Protein AF-A0A953SUS0-F1 (afdb_monomer)

Nearest PDB structures (folds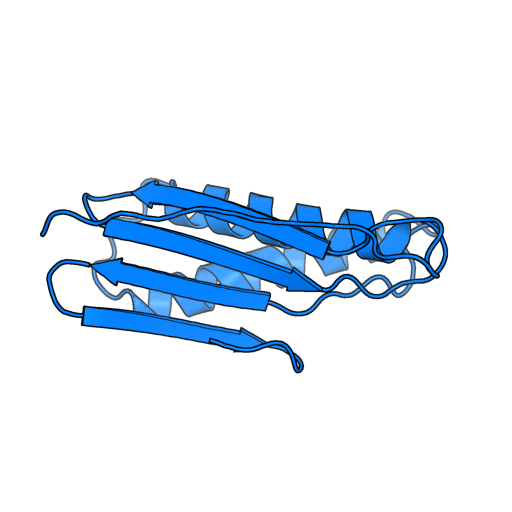eek):
  6ihv-assembly1_A  TM=8.960E-01  e=2.012E-06  Staphylococcus aureus
  3zt9-assembly1_A  TM=7.635E-01  e=3.050E-02  Neomoorella thermoacetica
  3nmn-assembly1_B  TM=6.255E-01  e=3.658E-02  Arabidopsis thaliana
  3ke6-assembly3_B-2  TM=6.394E-01  e=2.121E-02  Mycobacterium tuberculosis
  3ke6-assembly3_A  TM=5.913E-01  e=1.024E-01  Mycobacterium tuberculosis

Mean predicted aligned error: 3.46 Å

Foldseek 3Di:
DDDDDDDDADQDDPDPDQLKDKDWDQAPNKIKIKIKRKDDPDCLSNVLNVLLRVQLVVLRNDPPPDPPVQVSNVVSNVRSVVSLVVVLVVDVNNPPIDMWMWIWIGDDPDIDIDTGDDDDD

Solvent-accessible surface area (backbone atoms only — not comparable to full-atom values): 6928 Å² total; per-residue (Å²): 124,89,84,86,85,86,88,86,87,78,57,72,93,84,52,95,66,59,25,65,30,71,44,77,49,80,51,94,92,18,42,40,39,35,42,17,52,28,38,30,79,90,67,16,4,34,52,27,9,42,46,36,45,51,38,31,52,52,53,68,70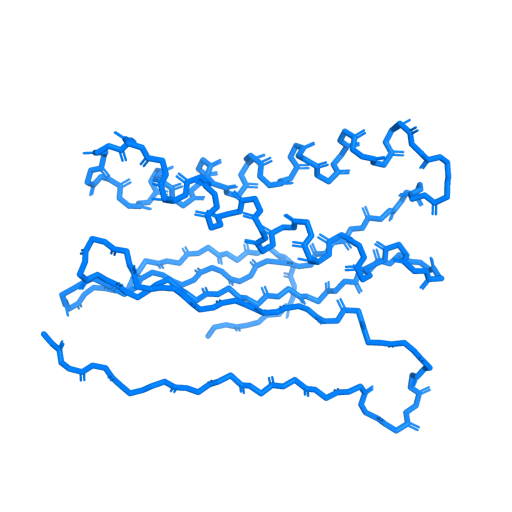,41,92,73,81,67,85,52,57,68,61,49,50,55,49,20,54,52,51,13,53,49,53,44,51,55,50,26,72,76,31,79,84,28,56,77,40,35,51,29,41,36,39,39,37,40,44,84,92,46,80,48,74,51,79,44,81,80,77,85,134

Structure (mmCIF, N/CA/C/O backbone):
data_AF-A0A953SUS0-F1
#
_entry.id   AF-A0A953SUS0-F1
#
loop_
_atom_site.group_PDB
_atom_site.id
_atom_site.type_symbol
_atom_site.label_atom_id
_atom_site.label_alt_id
_atom_site.label_comp_id
_atom_site.label_asym_id
_atom_site.label_entity_id
_atom_site.label_seq_id
_atom_site.pdbx_PDB_ins_code
_atom_site.Cartn_x
_atom_site.Cartn_y
_atom_site.Cartn_z
_atom_site.occupancy
_atom_site.B_iso_or_equiv
_atom_site.auth_seq_id
_atom_site.auth_comp_id
_atom_site.auth_asym_id
_atom_site.auth_atom_id
_atom_site.pdbx_PDB_model_num
ATOM 1 N N . MET A 1 1 ? -18.663 -2.635 14.806 1.00 73.38 1 MET A N 1
ATOM 2 C CA . MET A 1 1 ? -19.201 -2.750 13.431 1.00 73.38 1 MET A CA 1
ATOM 3 C C . MET A 1 1 ? -18.804 -4.110 12.863 1.00 73.38 1 MET A C 1
ATOM 5 O O . MET A 1 1 ? -17.691 -4.535 13.138 1.00 73.38 1 MET A O 1
ATOM 9 N N . LYS A 1 2 ? -19.679 -4.813 12.128 1.00 83.88 2 LYS A N 1
ATOM 10 C CA . LYS A 1 2 ? -19.308 -6.052 11.416 1.00 83.88 2 LYS A CA 1
ATOM 11 C C . LYS A 1 2 ? -19.146 -5.725 9.934 1.00 83.88 2 LYS A C 1
ATOM 13 O O . LYS A 1 2 ? -20.136 -5.408 9.283 1.00 83.88 2 LYS A O 1
ATOM 18 N N . LEU A 1 3 ? -17.918 -5.776 9.428 1.00 89.44 3 LEU A N 1
ATOM 19 C CA . LEU A 1 3 ? -17.624 -5.557 8.013 1.00 89.44 3 LEU A CA 1
ATOM 20 C C . LEU A 1 3 ? -17.657 -6.885 7.252 1.00 89.44 3 LEU A C 1
ATOM 22 O O . LEU A 1 3 ? -17.371 -7.946 7.800 1.00 89.44 3 LEU A O 1
ATOM 26 N N . THR A 1 4 ? -18.041 -6.827 5.980 1.00 93.69 4 THR A N 1
ATOM 27 C CA . THR A 1 4 ? -17.858 -7.920 5.020 1.00 93.69 4 THR A CA 1
ATOM 28 C C . THR A 1 4 ? -17.135 -7.334 3.825 1.00 93.69 4 THR A C 1
ATOM 30 O O . THR A 1 4 ? -17.611 -6.368 3.238 1.00 93.69 4 THR A O 1
ATOM 33 N N . TYR A 1 5 ? -15.986 -7.901 3.484 1.00 94.12 5 TYR A N 1
ATOM 34 C CA . TYR A 1 5 ? -15.118 -7.411 2.422 1.00 94.12 5 TYR A CA 1
ATOM 35 C C . TYR A 1 5 ? -14.638 -8.575 1.560 1.00 94.12 5 TYR A C 1
ATOM 37 O O . TYR A 1 5 ? -14.652 -9.735 1.979 1.00 94.12 5 TYR A O 1
ATOM 45 N N . ARG A 1 6 ? -14.255 -8.263 0.324 1.00 95.19 6 ARG A N 1
ATOM 46 C CA . ARG A 1 6 ? -13.651 -9.199 -0.625 1.00 95.19 6 ARG A CA 1
ATOM 47 C C . ARG A 1 6 ? -12.620 -8.452 -1.453 1.00 95.19 6 ARG A C 1
ATOM 49 O O . ARG A 1 6 ? -12.835 -7.295 -1.794 1.00 95.19 6 ARG A O 1
ATOM 56 N N . GLN A 1 7 ? -11.549 -9.147 -1.801 1.00 94.88 7 GLN A N 1
ATOM 57 C CA . GLN A 1 7 ? -10.518 -8.661 -2.705 1.00 94.88 7 GLN A CA 1
ATOM 58 C C . GLN A 1 7 ? -10.622 -9.430 -4.022 1.00 94.88 7 GLN A C 1
ATOM 60 O O . GLN A 1 7 ? -10.747 -10.655 -4.021 1.00 94.88 7 GLN A O 1
ATOM 65 N N . PHE A 1 8 ? -10.561 -8.709 -5.137 1.00 96.19 8 PHE A N 1
ATOM 66 C CA . PHE A 1 8 ? -10.510 -9.276 -6.480 1.00 96.19 8 PHE A CA 1
ATOM 67 C C . PHE A 1 8 ? -9.362 -8.616 -7.234 1.00 96.19 8 PHE A C 1
ATOM 69 O O . PHE A 1 8 ? -9.179 -7.408 -7.133 1.00 96.19 8 PHE A O 1
ATOM 76 N N . ASN A 1 9 ? -8.594 -9.407 -7.976 1.00 94.56 9 ASN A N 1
ATOM 77 C CA . ASN A 1 9 ? -7.524 -8.918 -8.835 1.00 94.56 9 ASN A CA 1
ATOM 78 C C . ASN A 1 9 ? -7.447 -9.830 -10.072 1.00 94.56 9 ASN A C 1
ATOM 80 O O . ASN A 1 9 ? -7.577 -11.051 -9.946 1.00 94.56 9 ASN A O 1
ATOM 84 N N . HIS A 1 10 ? -7.306 -9.252 -11.263 1.00 96.00 10 HIS A N 1
ATOM 85 C CA . HIS A 1 10 ? -7.272 -9.984 -12.523 1.00 96.00 10 HIS A CA 1
ATOM 86 C C . HIS A 1 10 ? -6.400 -9.257 -13.554 1.00 96.00 10 HIS A C 1
ATOM 88 O O . HIS A 1 10 ? -6.640 -8.096 -13.855 1.00 96.00 10 HIS A O 1
ATOM 94 N N . ILE A 1 11 ? -5.473 -9.982 -14.186 1.00 95.56 11 ILE A N 1
ATOM 95 C CA . ILE A 1 11 ? -4.512 -9.458 -15.182 1.00 95.56 11 ILE A CA 1
ATOM 96 C C . ILE A 1 11 ? -5.155 -8.842 -16.443 1.00 95.56 11 ILE A C 1
ATOM 98 O O . ILE A 1 11 ? -4.545 -8.074 -17.187 1.00 95.56 11 ILE A O 1
ATOM 102 N N . GLY A 1 12 ? -6.403 -9.206 -16.722 1.00 95.75 12 GLY A N 1
ATOM 103 C CA . GLY A 1 12 ? -7.108 -8.827 -17.944 1.00 95.75 12 GLY A CA 1
ATOM 104 C C . GLY A 1 12 ? -6.715 -9.703 -19.136 1.00 95.75 12 GLY A C 1
ATOM 105 O O . GLY A 1 12 ? -6.172 -10.789 -18.979 1.00 95.75 12 GLY A O 1
ATOM 106 N N . LEU A 1 13 ? -7.046 -9.255 -20.350 1.00 95.25 13 LEU A N 1
ATOM 107 C CA . LEU A 1 13 ? -6.844 -10.039 -21.583 1.00 95.25 13 LEU A CA 1
ATOM 108 C C . LEU A 1 13 ? -5.701 -9.521 -22.470 1.00 95.25 13 LEU A C 1
ATOM 110 O O . LEU A 1 13 ? -5.421 -10.109 -23.510 1.00 95.25 13 LEU A O 1
ATOM 114 N N . ARG A 1 14 ? -5.094 -8.380 -22.119 1.00 92.25 14 ARG A N 1
ATOM 115 C CA . ARG A 1 14 ? -4.122 -7.674 -22.979 1.00 92.25 14 ARG A CA 1
ATOM 116 C C . ARG A 1 14 ? -2.719 -7.577 -22.395 1.00 92.25 14 ARG A C 1
ATOM 118 O O . ARG A 1 14 ? -1.775 -7.368 -23.152 1.00 92.25 14 ARG A O 1
ATOM 125 N N . ARG A 1 15 ? -2.582 -7.660 -21.073 1.00 89.38 15 ARG A N 1
ATOM 126 C CA . ARG A 1 15 ? -1.295 -7.554 -20.384 1.00 89.38 15 ARG A CA 1
ATOM 127 C C . ARG A 1 15 ? -0.730 -8.952 -20.143 1.00 89.38 15 ARG A C 1
ATOM 129 O O . ARG A 1 15 ? -1.483 -9.896 -19.934 1.00 89.38 15 ARG A O 1
ATOM 136 N N . LEU A 1 16 ? 0.596 -9.066 -20.205 1.00 89.69 16 LEU A N 1
ATOM 137 C CA . LEU A 1 16 ? 1.325 -10.308 -19.912 1.00 89.69 16 LEU A CA 1
ATOM 138 C C . LEU A 1 16 ? 1.746 -10.408 -18.446 1.00 89.69 16 LEU A C 1
ATOM 140 O O . LEU A 1 16 ? 2.020 -11.506 -17.974 1.00 89.69 16 LEU A O 1
ATOM 144 N N . ASN A 1 17 ? 1.782 -9.273 -17.746 1.00 91.38 17 ASN A N 1
ATOM 145 C CA . ASN A 1 17 ? 2.024 -9.207 -16.317 1.00 91.38 17 ASN A CA 1
ATOM 146 C C . ASN A 1 17 ? 0.927 -8.396 -15.631 1.00 91.38 17 ASN A C 1
ATOM 148 O O . ASN A 1 17 ? 0.365 -7.483 -16.240 1.00 91.38 17 ASN A O 1
ATOM 152 N N . ASN A 1 18 ? 0.638 -8.750 -14.383 1.00 94.62 18 ASN A N 1
ATOM 153 C CA . ASN A 1 18 ? -0.269 -7.997 -13.540 1.00 94.62 18 ASN A CA 1
ATOM 154 C C . ASN A 1 18 ? 0.544 -7.149 -12.566 1.00 94.62 18 ASN A C 1
ATOM 156 O O . ASN A 1 18 ? 1.200 -7.692 -11.679 1.00 94.62 18 ASN A O 1
ATOM 160 N N . GLU A 1 19 ? 0.509 -5.836 -12.757 1.00 96.56 19 GLU A N 1
ATOM 161 C CA . GLU A 1 19 ? 1.235 -4.883 -11.917 1.00 96.56 19 GLU A CA 1
ATOM 162 C C . GLU A 1 19 ? 0.352 -4.337 -10.782 1.00 96.56 19 GLU A C 1
ATOM 164 O O . GLU A 1 19 ? 0.854 -3.613 -9.925 1.00 96.56 19 GLU A O 1
ATOM 169 N N . ASP A 1 20 ? -0.917 -4.753 -10.702 1.00 97.56 20 ASP A N 1
ATOM 170 C CA . ASP A 1 20 ? -1.826 -4.385 -9.618 1.00 97.56 20 ASP A CA 1
ATOM 171 C C . ASP A 1 20 ? -1.529 -5.198 -8.352 1.00 97.56 20 ASP A C 1
ATOM 173 O O . ASP A 1 20 ? -1.447 -6.434 -8.377 1.00 97.56 20 ASP A O 1
ATOM 177 N N . ALA A 1 21 ? -1.486 -4.520 -7.209 1.00 98.12 21 ALA A N 1
ATOM 178 C CA . ALA A 1 21 ? -1.421 -5.138 -5.893 1.00 98.12 21 ALA A CA 1
ATOM 179 C C . ALA A 1 21 ? -2.538 -4.610 -4.992 1.00 98.12 21 ALA A C 1
ATOM 181 O O . ALA A 1 21 ? -2.954 -3.457 -5.072 1.00 98.12 21 ALA A O 1
ATOM 182 N N . ALA A 1 22 ? -3.025 -5.472 -4.104 1.00 98.25 22 ALA A N 1
ATOM 183 C CA . ALA A 1 22 ? -3.992 -5.090 -3.090 1.00 98.25 22 ALA A CA 1
ATOM 184 C C . ALA A 1 22 ? -3.750 -5.882 -1.807 1.00 98.25 22 ALA A C 1
ATOM 186 O O . ALA A 1 22 ? -3.296 -7.031 -1.854 1.00 98.25 22 ALA A O 1
ATOM 187 N N . GLY A 1 23 ? -4.077 -5.274 -0.672 1.00 97.69 23 GLY A N 1
ATOM 188 C CA . GLY A 1 23 ? -3.962 -5.897 0.641 1.00 97.69 23 GLY A CA 1
ATOM 189 C C . GLY A 1 23 ? -5.090 -5.462 1.561 1.00 97.69 23 GLY A C 1
ATOM 190 O O . GLY A 1 23 ? -5.498 -4.302 1.541 1.00 97.69 23 GLY A O 1
ATOM 191 N N . ILE A 1 24 ? -5.588 -6.396 2.370 1.00 97.25 24 ILE A N 1
ATOM 192 C CA . ILE A 1 24 ? -6.607 -6.131 3.385 1.00 97.25 24 ILE A CA 1
ATOM 193 C C . ILE A 1 24 ? -6.174 -6.780 4.697 1.00 97.25 24 ILE A C 1
ATOM 195 O O . ILE A 1 24 ? -5.896 -7.979 4.728 1.00 97.25 24 ILE A O 1
ATOM 199 N N . VAL A 1 25 ? -6.129 -5.998 5.776 1.00 95.81 25 VAL A N 1
ATOM 200 C CA . VAL A 1 25 ? -5.755 -6.469 7.116 1.00 95.81 25 VAL A CA 1
ATOM 201 C C . VAL A 1 25 ? -6.625 -5.821 8.190 1.00 95.81 25 VAL A C 1
ATOM 203 O O . VAL A 1 25 ? -6.986 -4.647 8.105 1.00 95.81 25 VAL A O 1
ATOM 206 N N . GLU A 1 26 ? -6.961 -6.590 9.223 1.00 94.12 26 GLU A N 1
ATOM 207 C CA . GLU A 1 26 ? -7.638 -6.072 10.413 1.00 94.12 26 GLU A CA 1
ATOM 208 C C . GLU A 1 26 ? -6.594 -5.634 11.445 1.00 94.12 26 GLU A C 1
ATOM 210 O O . GLU A 1 26 ? -5.777 -6.439 11.889 1.00 94.12 26 GLU A O 1
ATOM 215 N N . ILE A 1 27 ? -6.609 -4.353 11.821 1.00 90.00 27 ILE A N 1
ATOM 216 C CA . ILE A 1 27 ? -5.651 -3.743 12.755 1.00 90.00 27 ILE A CA 1
ATOM 217 C C . ILE A 1 27 ? -6.425 -2.851 13.715 1.00 90.00 27 ILE A C 1
ATOM 219 O O . ILE A 1 27 ? -7.263 -2.062 13.285 1.00 90.00 27 ILE A O 1
ATOM 223 N N . ASP A 1 28 ? -6.155 -2.979 15.019 1.00 85.19 28 ASP A N 1
ATOM 224 C CA . ASP A 1 28 ? -6.810 -2.177 16.061 1.00 85.19 28 ASP A CA 1
ATOM 225 C C . ASP A 1 28 ? -8.352 -2.199 15.926 1.00 85.19 28 ASP A C 1
ATOM 227 O O . ASP A 1 28 ? -9.032 -1.181 15.967 1.00 85.19 28 ASP A O 1
ATOM 231 N N . ARG A 1 29 ? -8.951 -3.374 15.680 1.00 88.94 29 ARG A N 1
ATOM 232 C CA . ARG A 1 29 ? -10.409 -3.523 15.438 1.00 88.94 29 ARG A CA 1
ATOM 233 C C . ARG A 1 29 ? -10.961 -2.669 14.276 1.00 88.94 29 ARG A C 1
ATOM 235 O O . ARG A 1 29 ? -12.176 -2.508 14.167 1.00 88.94 29 ARG A O 1
ATOM 242 N N . GLY A 1 30 ? -10.091 -2.113 13.440 1.00 92.69 30 GLY A N 1
ATOM 243 C CA . GLY A 1 30 ? -10.403 -1.463 12.176 1.00 92.69 30 GLY A CA 1
ATOM 244 C C . GLY A 1 30 ? -9.988 -2.333 10.992 1.00 92.69 30 GLY A C 1
ATOM 245 O O . GLY A 1 30 ? -9.318 -3.352 11.157 1.00 92.69 30 GLY A O 1
ATOM 246 N N . LEU A 1 31 ? -10.394 -1.927 9.793 1.00 96.25 31 LEU A N 1
ATOM 247 C CA . LEU A 1 31 ? -10.052 -2.591 8.539 1.00 96.25 31 LEU A CA 1
ATOM 248 C C . LEU A 1 31 ? -9.200 -1.654 7.690 1.00 96.25 31 LEU A C 1
ATOM 250 O O . LEU A 1 31 ? -9.680 -0.602 7.271 1.00 96.25 31 LEU A O 1
ATOM 254 N N . LEU A 1 32 ? -7.960 -2.047 7.423 1.00 97.25 32 LEU A N 1
ATOM 255 C CA . LEU A 1 32 ? -7.088 -1.400 6.454 1.00 97.25 32 LEU A CA 1
ATOM 256 C C . LEU A 1 32 ? -7.225 -2.123 5.113 1.00 97.25 32 LEU A C 1
ATOM 258 O O . LEU A 1 32 ? -7.064 -3.339 5.049 1.00 97.25 32 LEU A O 1
ATOM 262 N N . SER A 1 33 ? -7.508 -1.377 4.053 1.00 98.25 33 SER A N 1
ATOM 263 C CA . SER A 1 33 ? -7.553 -1.844 2.671 1.00 98.25 33 SER A CA 1
ATOM 264 C C . SER A 1 33 ? -6.658 -0.957 1.823 1.00 98.25 33 SER A C 1
ATOM 266 O O . SER A 1 33 ? -6.697 0.265 1.951 1.00 98.25 33 SER A O 1
ATOM 268 N N . ILE A 1 34 ? -5.863 -1.569 0.955 1.00 98.62 34 ILE A N 1
ATOM 269 C CA . ILE A 1 34 ? -4.915 -0.883 0.084 1.00 98.62 34 ILE A CA 1
ATOM 270 C C . ILE A 1 34 ? -5.094 -1.413 -1.336 1.00 98.62 34 ILE A C 1
ATOM 272 O O . ILE A 1 34 ? -5.192 -2.628 -1.521 1.00 98.62 34 ILE A O 1
ATOM 276 N N . VAL A 1 35 ? -5.114 -0.519 -2.320 1.00 98.50 35 VAL A N 1
ATOM 277 C CA . VAL A 1 35 ? -5.028 -0.841 -3.751 1.00 98.50 35 VAL A CA 1
ATOM 278 C C . VAL A 1 35 ? -3.896 -0.021 -4.360 1.00 98.50 35 VAL A C 1
ATOM 280 O O . VAL A 1 35 ? -3.648 1.110 -3.948 1.00 98.50 35 VAL A O 1
ATOM 283 N N . CYS A 1 36 ? -3.160 -0.626 -5.282 1.00 98.56 36 CYS A N 1
ATOM 284 C CA . CYS A 1 36 ? -2.015 -0.039 -5.957 1.00 98.56 36 CYS A CA 1
ATOM 285 C C . CYS A 1 36 ? -2.000 -0.526 -7.412 1.00 98.56 36 CYS A C 1
ATOM 287 O O . CYS A 1 36 ? -2.033 -1.736 -7.633 1.00 98.56 36 CYS A O 1
ATOM 289 N N . ASP A 1 37 ? -1.921 0.389 -8.376 1.00 97.81 37 ASP A N 1
ATOM 290 C CA . ASP A 1 37 ? -1.673 0.107 -9.798 1.00 97.81 37 ASP A CA 1
ATOM 291 C C . ASP A 1 37 ? -0.205 0.435 -10.107 1.00 97.81 37 ASP A C 1
ATOM 293 O O . ASP A 1 37 ? 0.237 1.587 -9.999 1.00 97.81 37 ASP A O 1
ATOM 297 N N . GLY A 1 38 ? 0.573 -0.611 -10.384 1.00 97.06 38 GLY A N 1
ATOM 298 C CA . GLY A 1 38 ? 2.007 -0.530 -10.611 1.00 97.06 38 GLY A CA 1
ATOM 299 C C . GLY A 1 38 ? 2.358 0.048 -11.980 1.00 97.06 38 GLY A C 1
ATOM 300 O O . GLY A 1 38 ? 1.766 -0.275 -13.003 1.00 97.06 38 GLY A O 1
ATOM 301 N N . LEU A 1 39 ? 3.393 0.883 -11.998 1.00 90.62 39 LEU A N 1
ATOM 302 C CA . LEU A 1 39 ? 3.938 1.511 -13.191 1.00 90.62 39 LEU A CA 1
ATOM 303 C C . LEU A 1 39 ? 5.446 1.282 -13.232 1.00 90.62 39 LEU A C 1
ATOM 305 O O . LEU A 1 39 ? 6.189 1.659 -12.331 1.00 90.62 39 LEU A O 1
ATOM 309 N N . GLY A 1 40 ? 5.940 0.714 -14.316 1.00 75.12 40 GLY A N 1
ATOM 310 C CA . GLY A 1 40 ? 7.375 0.588 -14.525 1.00 75.12 40 GLY A CA 1
ATOM 311 C C . GLY A 1 40 ? 7.620 -0.621 -15.387 1.00 75.12 40 GLY A C 1
ATOM 312 O O . GLY A 1 40 ? 7.363 -1.739 -14.955 1.00 75.12 40 GLY A O 1
ATOM 313 N N . GLY A 1 41 ? 8.072 -0.383 -16.619 1.00 76.62 41 GLY A N 1
ATOM 314 C CA . GLY A 1 41 ? 8.183 -1.428 -17.632 1.00 76.62 41 GLY A CA 1
ATOM 315 C C . GLY A 1 41 ? 8.873 -2.702 -17.127 1.00 76.62 41 GLY A C 1
ATOM 316 O O . GLY A 1 41 ? 9.689 -2.684 -16.208 1.00 76.62 41 GLY A O 1
ATOM 317 N N . SER A 1 42 ? 8.592 -3.825 -17.784 1.00 78.62 42 SER A N 1
ATOM 318 C CA . SER A 1 42 ? 8.994 -5.161 -17.318 1.00 78.62 42 SER A CA 1
ATOM 319 C C . SER A 1 42 ? 8.320 -5.540 -15.985 1.00 78.62 42 SER A C 1
ATOM 321 O O . SER A 1 42 ? 7.101 -5.560 -15.934 1.00 78.62 42 SER A O 1
ATOM 323 N N . GLN A 1 43 ? 9.070 -5.912 -14.939 1.00 83.75 43 GLN A N 1
ATOM 324 C CA . GLN A 1 43 ? 8.526 -6.346 -13.633 1.00 83.75 43 GLN A CA 1
ATOM 325 C C . GLN A 1 43 ? 8.554 -5.231 -12.574 1.00 83.75 43 GLN A C 1
ATOM 327 O O . GLN A 1 43 ? 8.254 -5.465 -11.405 1.00 83.75 43 GLN A O 1
ATOM 332 N N . ALA A 1 44 ? 8.968 -4.022 -12.954 1.00 92.81 44 ALA A N 1
ATOM 333 C CA . ALA A 1 44 ? 9.266 -2.967 -12.001 1.00 92.81 44 ALA A CA 1
ATOM 334 C C . ALA A 1 44 ? 7.987 -2.434 -11.325 1.00 92.81 44 ALA A C 1
ATOM 336 O O . ALA A 1 44 ? 7.984 -2.254 -10.108 1.00 92.81 44 ALA A O 1
ATOM 337 N N . GLY A 1 45 ? 6.886 -2.281 -12.072 1.00 95.94 45 GLY A N 1
ATOM 338 C CA . GLY A 1 45 ? 5.591 -1.874 -11.516 1.00 95.94 45 GLY A CA 1
ATOM 339 C C . GLY A 1 45 ? 4.999 -2.891 -10.537 1.00 95.94 45 GLY A C 1
ATOM 340 O O . GLY A 1 45 ? 4.570 -2.507 -9.454 1.00 95.94 45 GLY A O 1
ATOM 341 N N . GLU A 1 46 ? 5.075 -4.191 -10.845 1.00 96.19 46 GLU A N 1
ATOM 342 C CA . GLU A 1 46 ? 4.630 -5.264 -9.936 1.00 96.19 46 GLU A CA 1
ATOM 343 C C . GLU A 1 46 ? 5.400 -5.241 -8.608 1.00 96.19 46 GLU A C 1
ATOM 345 O O . GLU A 1 46 ? 4.832 -5.447 -7.533 1.00 96.19 46 GLU A O 1
ATOM 350 N N . ILE A 1 47 ? 6.710 -4.991 -8.664 1.00 97.12 47 ILE A N 1
ATOM 351 C CA . ILE A 1 47 ? 7.533 -4.887 -7.458 1.00 97.12 47 ILE A CA 1
ATOM 352 C C . ILE A 1 47 ? 7.187 -3.607 -6.691 1.00 97.12 47 ILE A C 1
ATOM 354 O O . ILE A 1 47 ? 7.104 -3.652 -5.462 1.00 97.12 47 ILE A O 1
ATOM 358 N N . ALA A 1 48 ? 6.955 -2.484 -7.375 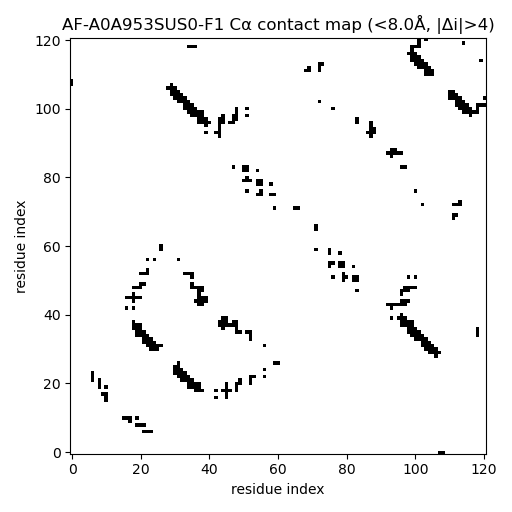1.00 98.06 48 ALA A N 1
ATOM 359 C CA . ALA A 1 48 ? 6.575 -1.226 -6.739 1.00 98.06 48 ALA A CA 1
ATOM 360 C C . ALA A 1 48 ? 5.234 -1.331 -5.997 1.00 98.06 48 ALA A C 1
ATOM 362 O O . ALA A 1 48 ? 5.181 -1.011 -4.808 1.00 98.06 48 ALA A O 1
ATOM 363 N N . SER A 1 49 ? 4.184 -1.828 -6.654 1.00 98.38 49 SER A N 1
ATOM 364 C CA . SER A 1 49 ? 2.845 -1.950 -6.066 1.00 98.38 49 SER A CA 1
ATOM 365 C C . SER A 1 49 ? 2.833 -2.887 -4.857 1.00 98.38 49 SER A C 1
ATOM 367 O O . SER A 1 49 ? 2.316 -2.523 -3.798 1.00 98.38 49 SER A O 1
ATOM 369 N N . LYS A 1 50 ? 3.504 -4.046 -4.940 1.00 98.25 50 LYS A N 1
ATOM 370 C CA . LYS A 1 50 ? 3.677 -4.952 -3.788 1.00 98.25 50 LYS A CA 1
ATOM 371 C C . LYS A 1 50 ? 4.454 -4.303 -2.648 1.00 98.25 50 LYS A C 1
ATOM 373 O O . LYS A 1 50 ? 4.034 -4.409 -1.499 1.00 98.25 50 LYS A O 1
ATOM 378 N N . THR A 1 51 ? 5.545 -3.597 -2.962 1.00 98.44 51 THR A N 1
ATOM 379 C CA . THR A 1 51 ? 6.352 -2.893 -1.952 1.00 98.44 51 THR A CA 1
ATOM 380 C C . THR A 1 51 ? 5.494 -1.900 -1.176 1.00 98.44 51 THR A C 1
ATOM 382 O O . THR A 1 51 ? 5.576 -1.855 0.047 1.00 98.44 51 THR A O 1
ATOM 385 N N . VAL A 1 52 ? 4.646 -1.125 -1.859 1.00 98.69 52 VAL A N 1
ATOM 386 C CA . VAL A 1 52 ? 3.776 -0.153 -1.188 1.00 98.69 52 VAL A CA 1
ATOM 387 C C . VAL A 1 52 ? 2.771 -0.837 -0.267 1.00 98.69 52 VAL A C 1
ATOM 389 O O . VAL A 1 52 ? 2.664 -0.440 0.894 1.00 98.69 52 VAL A O 1
ATOM 392 N N . VAL A 1 53 ? 2.079 -1.878 -0.739 1.00 98.69 53 VAL A N 1
ATOM 393 C CA . VAL A 1 53 ? 1.118 -2.631 0.085 1.00 98.69 53 VAL A CA 1
ATOM 394 C C . VAL A 1 53 ? 1.792 -3.186 1.344 1.00 98.69 53 VAL A C 1
ATOM 396 O O . VAL A 1 53 ? 1.301 -2.965 2.452 1.00 98.69 53 VAL A O 1
ATOM 399 N N . GLU A 1 54 ? 2.930 -3.863 1.186 1.00 98.56 54 GLU A N 1
ATOM 400 C CA . GLU A 1 54 ? 3.680 -4.470 2.292 1.00 98.56 54 GLU A CA 1
ATOM 401 C C . GLU A 1 54 ? 4.156 -3.416 3.299 1.00 98.56 54 GLU A C 1
ATOM 403 O O . GLU A 1 54 ? 3.903 -3.551 4.496 1.00 98.56 54 GLU A O 1
ATOM 408 N N . SER A 1 55 ? 4.775 -2.332 2.822 1.00 98.38 55 SER A N 1
ATOM 409 C CA . SER A 1 55 ? 5.301 -1.268 3.680 1.00 98.38 55 SER A CA 1
ATOM 410 C C . SER A 1 55 ? 4.210 -0.531 4.459 1.00 98.38 55 SER A C 1
ATOM 412 O O . SER A 1 55 ? 4.427 -0.158 5.612 1.00 98.38 55 SER A O 1
ATOM 414 N N . ILE A 1 56 ? 3.030 -0.313 3.867 1.00 98.19 56 ILE A N 1
ATOM 415 C CA . ILE A 1 56 ? 1.913 0.325 4.578 1.00 98.19 56 ILE A CA 1
ATOM 416 C C . ILE A 1 56 ? 1.379 -0.607 5.669 1.00 98.19 56 ILE A C 1
ATOM 418 O O . ILE A 1 56 ? 1.161 -0.148 6.791 1.00 98.19 56 ILE A O 1
ATOM 422 N N . ILE A 1 57 ? 1.197 -1.899 5.374 1.00 97.44 57 ILE A N 1
ATOM 423 C CA . ILE A 1 57 ? 0.743 -2.890 6.363 1.00 97.44 57 ILE A CA 1
ATOM 424 C C . ILE A 1 57 ? 1.744 -2.994 7.517 1.00 97.44 57 ILE A C 1
ATOM 426 O O . ILE A 1 57 ? 1.334 -2.973 8.679 1.00 97.44 57 ILE A O 1
ATOM 430 N N . GLU A 1 58 ? 3.041 -3.065 7.213 1.00 96.19 58 GLU A N 1
ATOM 431 C CA . GLU A 1 58 ? 4.119 -3.093 8.206 1.00 96.19 58 GLU A CA 1
ATOM 432 C C . GLU A 1 58 ? 4.062 -1.861 9.116 1.00 96.19 58 GLU A C 1
ATOM 434 O O . GLU A 1 58 ? 4.005 -1.992 10.340 1.00 96.19 58 GLU A O 1
ATOM 439 N N . TYR A 1 59 ? 3.985 -0.663 8.528 1.00 95.50 59 TYR A N 1
ATOM 440 C CA . TYR A 1 59 ? 3.908 0.579 9.292 1.00 95.50 59 TYR A CA 1
ATOM 441 C C . TYR A 1 59 ? 2.665 0.621 10.190 1.00 95.50 59 TYR A C 1
ATOM 443 O O . TYR A 1 59 ? 2.749 0.988 11.364 1.00 95.50 59 TYR A O 1
ATOM 451 N N . PHE A 1 60 ? 1.506 0.212 9.669 1.00 93.06 60 PHE A N 1
ATOM 452 C CA . PHE A 1 60 ? 0.258 0.188 10.431 1.00 93.06 60 PHE A CA 1
ATOM 453 C C . PHE A 1 60 ? 0.260 -0.822 11.578 1.00 93.06 60 PHE A C 1
ATOM 455 O O . PHE A 1 60 ? -0.372 -0.556 12.603 1.00 93.06 60 PHE A O 1
ATOM 462 N N . SER A 1 61 ? 0.963 -1.941 11.396 1.00 90.81 61 SER A N 1
ATOM 463 C CA . SER A 1 61 ? 1.078 -3.027 12.375 1.00 90.81 61 SER A CA 1
ATOM 464 C C . SER A 1 61 ? 2.133 -2.757 13.451 1.00 90.81 61 SER A C 1
ATOM 466 O O . SER A 1 61 ? 2.178 -3.477 14.445 1.00 90.81 61 SER A O 1
ATOM 468 N N . SER A 1 62 ? 2.986 -1.743 13.268 1.00 87.69 62 SER A N 1
ATOM 469 C CA . SER A 1 62 ? 3.964 -1.328 14.279 1.00 87.69 62 SER A CA 1
ATOM 470 C C . SER A 1 62 ? 3.283 -0.792 15.547 1.00 87.69 62 SER A C 1
ATOM 472 O O . SER A 1 62 ? 2.177 -0.252 15.480 1.00 87.69 62 SER A O 1
ATOM 474 N N . GLU A 1 63 ? 3.969 -0.872 16.695 1.00 70.44 63 GLU A N 1
ATOM 475 C CA . GLU A 1 63 ? 3.501 -0.408 18.022 1.00 70.44 63 GLU A CA 1
ATOM 476 C C . GLU A 1 63 ? 3.291 1.125 18.131 1.00 70.44 63 GLU A C 1
ATOM 478 O O . GLU A 1 63 ? 3.204 1.687 19.220 1.00 70.44 63 GLU A O 1
ATOM 483 N N . ASN A 1 64 ? 3.201 1.841 17.006 1.00 66.50 64 ASN A N 1
ATOM 484 C CA . ASN A 1 64 ? 2.844 3.253 16.980 1.00 66.50 64 ASN A CA 1
ATOM 485 C C . ASN A 1 64 ? 1.339 3.431 17.260 1.00 66.50 64 ASN A C 1
ATOM 487 O O . ASN A 1 64 ? 0.505 3.476 16.345 1.00 66.50 64 ASN A O 1
ATOM 491 N N . ASP A 1 65 ? 1.025 3.586 18.547 1.00 65.56 65 ASP A N 1
ATOM 492 C CA . ASP A 1 65 ? -0.309 3.793 19.138 1.00 65.56 65 ASP A CA 1
ATOM 493 C C . ASP A 1 65 ? -0.862 5.224 18.971 1.00 65.56 65 ASP A C 1
ATOM 495 O O . ASP A 1 65 ? -1.649 5.730 19.782 1.00 65.56 65 ASP A O 1
ATOM 499 N N . THR A 1 66 ? -0.486 5.916 17.891 1.00 77.31 66 THR A N 1
ATOM 500 C CA . THR A 1 66 ? -1.172 7.166 17.558 1.00 77.31 66 THR A CA 1
ATOM 501 C C . THR A 1 66 ? -2.594 6.869 17.085 1.00 77.31 66 THR A C 1
ATOM 503 O O . THR A 1 66 ? -2.813 6.102 16.145 1.00 77.31 66 THR A O 1
ATOM 506 N N . HIS A 1 67 ? -3.563 7.502 17.743 1.00 82.94 67 HIS A N 1
ATOM 507 C CA . HIS A 1 67 ? -4.971 7.490 17.343 1.00 82.94 67 HIS A CA 1
ATOM 508 C C . HIS A 1 67 ? -5.286 8.608 16.331 1.00 82.94 67 HIS A C 1
ATOM 510 O O . HIS A 1 67 ? -6.428 8.758 15.900 1.00 82.94 67 HIS A O 1
ATOM 516 N N . ASP A 1 68 ? -4.276 9.390 15.931 1.00 92.94 68 ASP A N 1
ATOM 517 C CA . ASP A 1 68 ? -4.367 10.272 14.773 1.00 92.94 68 ASP A CA 1
ATOM 518 C C . ASP A 1 68 ? -4.162 9.449 13.497 1.00 92.94 68 ASP A C 1
ATOM 520 O O . ASP A 1 68 ? -3.049 9.275 12.989 1.00 92.94 68 ASP A O 1
ATOM 524 N N . TYR A 1 69 ? -5.262 8.892 12.994 1.00 93.69 69 TYR A N 1
ATOM 525 C CA . TYR A 1 69 ? -5.235 8.041 11.811 1.00 93.69 69 TYR A CA 1
ATOM 526 C C . TYR A 1 69 ? -4.908 8.810 10.523 1.00 93.69 69 TYR A C 1
ATOM 528 O O . TYR A 1 69 ? -4.404 8.199 9.584 1.00 93.69 69 TYR A O 1
ATOM 536 N N . ILE A 1 70 ? -5.121 10.131 10.471 1.00 95.56 70 ILE A N 1
ATOM 537 C CA . ILE A 1 70 ? -4.715 10.955 9.321 1.00 95.56 70 ILE A CA 1
ATOM 538 C C . ILE A 1 70 ? -3.188 10.993 9.255 1.00 95.56 70 ILE A C 1
ATOM 540 O O . ILE A 1 70 ? -2.596 10.666 8.224 1.00 95.56 70 ILE A O 1
ATOM 544 N N . GLU A 1 71 ? -2.541 11.311 10.376 1.00 94.75 71 GLU A N 1
ATOM 545 C CA . GLU A 1 71 ? -1.081 11.326 10.465 1.00 94.75 71 GLU A CA 1
ATOM 546 C C . GLU A 1 71 ? -0.469 9.929 10.320 1.00 94.75 71 GLU A C 1
ATOM 548 O O . GLU A 1 71 ? 0.582 9.778 9.685 1.00 94.75 71 GLU A O 1
ATOM 553 N N . LYS A 1 72 ? -1.143 8.889 10.830 1.00 94.75 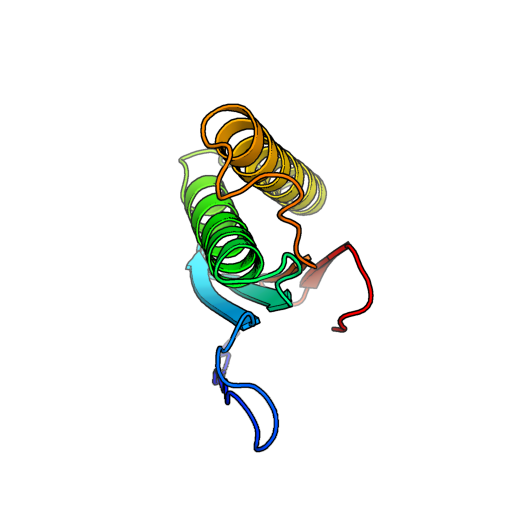72 LYS A N 1
ATOM 554 C CA . LYS A 1 72 ? -0.723 7.492 10.648 1.00 94.75 72 LYS A CA 1
ATOM 555 C C . LYS A 1 72 ? -0.737 7.089 9.172 1.00 94.75 72 LYS A C 1
ATOM 557 O O . LYS A 1 72 ? 0.260 6.551 8.694 1.00 94.75 72 LYS A O 1
ATOM 562 N N . ILE A 1 73 ? -1.804 7.409 8.429 1.00 96.56 73 ILE A N 1
ATOM 563 C CA . ILE A 1 73 ? -1.872 7.172 6.976 1.00 96.56 73 ILE A CA 1
ATOM 564 C C . ILE A 1 73 ? -0.782 7.965 6.252 1.00 96.56 73 ILE A C 1
ATOM 566 O O . ILE A 1 73 ? -0.038 7.390 5.458 1.00 96.56 73 ILE A O 1
ATOM 570 N N . ARG A 1 74 ? -0.643 9.266 6.542 1.00 97.06 74 ARG A N 1
ATOM 571 C CA . ARG A 1 74 ? 0.371 10.131 5.915 1.00 97.06 74 ARG A CA 1
ATOM 572 C C . ARG A 1 74 ? 1.780 9.564 6.092 1.00 97.06 74 ARG A C 1
ATOM 574 O O . ARG A 1 74 ? 2.563 9.517 5.139 1.00 97.06 74 ARG A O 1
ATOM 581 N N . SER A 1 75 ? 2.091 9.102 7.298 1.00 96.56 75 SER A N 1
ATOM 582 C CA . SER A 1 75 ? 3.396 8.532 7.630 1.00 96.56 75 SER A CA 1
ATOM 583 C C . SER A 1 75 ? 3.618 7.170 6.972 1.00 96.56 75 SER A C 1
ATOM 585 O O . SER A 1 75 ? 4.698 6.942 6.430 1.00 96.56 75 SER A O 1
ATOM 587 N N . ALA A 1 76 ? 2.596 6.311 6.924 1.00 97.12 76 ALA A N 1
ATOM 588 C CA . ALA A 1 76 ? 2.657 5.023 6.232 1.00 97.12 76 ALA A CA 1
ATOM 589 C C . ALA A 1 76 ? 2.912 5.188 4.726 1.00 97.12 76 ALA A C 1
ATOM 591 O O . ALA A 1 76 ? 3.795 4.540 4.170 1.00 97.12 76 ALA A O 1
ATOM 592 N N . VAL A 1 77 ? 2.193 6.107 4.072 1.00 98.31 77 VAL A N 1
ATOM 593 C CA . VAL A 1 77 ? 2.380 6.422 2.644 1.00 98.31 77 VAL A CA 1
ATOM 594 C C . VAL A 1 77 ? 3.781 6.986 2.391 1.00 98.31 77 VAL A C 1
ATOM 596 O O . VAL A 1 77 ? 4.451 6.589 1.439 1.00 98.31 77 VAL A O 1
ATOM 599 N N . THR A 1 78 ? 4.271 7.864 3.270 1.00 98.12 78 THR A N 1
ATOM 600 C CA . THR A 1 78 ? 5.631 8.420 3.165 1.00 98.12 78 THR A CA 1
ATOM 601 C C . THR A 1 78 ? 6.701 7.335 3.329 1.00 98.12 78 THR A C 1
ATOM 603 O O . THR A 1 78 ? 7.674 7.304 2.572 1.00 98.12 78 THR A O 1
ATOM 606 N N . TYR A 1 79 ? 6.514 6.424 4.287 1.00 98.19 79 TYR A N 1
ATOM 607 C CA . TYR A 1 79 ? 7.389 5.276 4.519 1.00 98.19 79 TYR A CA 1
ATOM 608 C C . TYR A 1 79 ? 7.413 4.318 3.317 1.00 98.19 79 TYR A C 1
ATOM 610 O O . TYR A 1 79 ? 8.484 3.903 2.866 1.00 98.19 79 TYR A O 1
ATOM 618 N N . ALA A 1 80 ? 6.249 4.030 2.737 1.00 98.50 80 ALA A N 1
ATOM 619 C CA . ALA A 1 80 ? 6.124 3.204 1.542 1.00 98.50 80 ALA A CA 1
ATOM 620 C C . ALA A 1 80 ? 6.792 3.845 0.316 1.00 98.50 80 ALA A C 1
ATOM 622 O O . ALA A 1 80 ? 7.575 3.189 -0.371 1.00 98.50 80 ALA A O 1
ATOM 623 N N . ASN A 1 81 ? 6.580 5.145 0.089 1.00 98.44 81 ASN A N 1
ATOM 624 C CA . ASN A 1 81 ? 7.258 5.883 -0.978 1.00 98.44 81 ASN A CA 1
ATOM 625 C C . ASN A 1 81 ? 8.785 5.843 -0.816 1.00 98.44 81 ASN A C 1
ATOM 627 O O . ASN A 1 81 ? 9.505 5.608 -1.785 1.00 98.44 81 ASN A O 1
ATOM 631 N N . LYS A 1 82 ? 9.290 6.022 0.413 1.00 98.38 82 LYS A N 1
ATOM 632 C CA . LYS A 1 82 ? 10.723 5.890 0.696 1.00 98.38 82 LYS A CA 1
ATOM 633 C C . L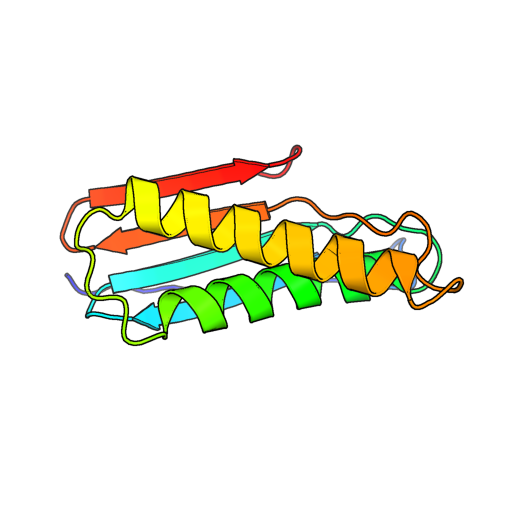YS A 1 82 ? 11.235 4.486 0.361 1.00 98.38 82 LYS A C 1
ATOM 635 O O . LYS A 1 82 ? 12.288 4.366 -0.254 1.00 98.38 82 LYS A O 1
ATOM 640 N N . SER A 1 83 ? 10.480 3.446 0.706 1.00 98.12 83 SER A N 1
ATOM 641 C CA . SER A 1 83 ? 10.844 2.053 0.419 1.00 98.12 83 SER A CA 1
ATOM 642 C C . SER A 1 83 ? 10.926 1.768 -1.085 1.00 98.12 83 SER A C 1
ATOM 644 O O . SER A 1 83 ? 11.874 1.124 -1.537 1.00 98.12 83 SER A O 1
ATOM 646 N N . VAL A 1 84 ? 9.987 2.294 -1.880 1.00 97.75 84 VAL A N 1
ATOM 647 C CA . VAL A 1 84 ? 10.033 2.223 -3.353 1.00 97.75 84 VAL A CA 1
ATOM 648 C C . VAL A 1 84 ? 11.250 2.976 -3.892 1.00 97.75 84 VAL A C 1
ATOM 650 O O . VAL A 1 84 ? 12.029 2.419 -4.664 1.00 97.75 84 VAL A O 1
ATOM 653 N N . PHE A 1 85 ? 11.455 4.216 -3.450 1.00 96.94 85 PHE A N 1
ATOM 654 C CA . PHE A 1 85 ? 12.566 5.053 -3.901 1.00 96.94 85 PHE A CA 1
ATOM 655 C C . PHE A 1 85 ? 13.932 4.421 -3.600 1.00 96.94 85 PHE A C 1
ATOM 657 O O . PHE A 1 85 ? 14.773 4.299 -4.491 1.00 96.94 85 PHE A O 1
ATOM 664 N N . ASP A 1 86 ? 14.135 3.949 -2.370 1.00 97.12 86 ASP A N 1
ATOM 665 C CA . ASP A 1 86 ? 15.386 3.322 -1.951 1.00 97.12 86 ASP A CA 1
ATOM 666 C C . ASP A 1 86 ? 15.634 2.016 -2.736 1.00 97.12 86 ASP A C 1
ATOM 668 O O . ASP A 1 86 ? 16.762 1.751 -3.155 1.00 97.12 86 ASP A O 1
ATOM 672 N N . ARG A 1 87 ? 14.600 1.211 -3.025 1.00 95.81 87 ARG A N 1
ATOM 673 C CA . ARG A 1 87 ? 14.736 0.015 -3.884 1.00 95.81 87 ARG A CA 1
ATOM 674 C C . ARG A 1 87 ? 15.095 0.372 -5.332 1.00 95.81 87 ARG A C 1
ATOM 676 O O . ARG A 1 87 ? 15.953 -0.290 -5.913 1.00 95.81 87 ARG A O 1
ATOM 683 N N . ALA A 1 88 ? 14.490 1.418 -5.897 1.00 94.50 88 ALA A N 1
ATOM 684 C CA . ALA A 1 88 ? 14.765 1.877 -7.261 1.00 94.50 88 ALA A CA 1
ATOM 685 C C . ALA A 1 88 ? 16.197 2.418 -7.418 1.00 94.50 88 ALA A C 1
ATOM 687 O O . ALA A 1 88 ? 16.829 2.215 -8.454 1.00 94.50 88 ALA A O 1
ATOM 688 N N . LEU A 1 89 ? 16.731 3.075 -6.381 1.00 94.75 89 LEU A N 1
ATOM 689 C CA . LEU A 1 89 ? 18.117 3.549 -6.355 1.00 94.75 89 LEU A CA 1
ATOM 690 C C . LEU A 1 89 ? 19.137 2.409 -6.269 1.00 94.75 89 LEU A C 1
ATOM 692 O O . LEU A 1 89 ? 20.206 2.494 -6.871 1.00 94.75 89 LEU A O 1
ATOM 696 N N . ASN A 1 90 ? 18.821 1.352 -5.520 1.00 94.88 90 ASN A N 1
ATOM 697 C CA . ASN A 1 90 ? 19.754 0.256 -5.251 1.00 94.88 90 ASN A CA 1
ATOM 698 C C . ASN A 1 90 ? 19.720 -0.865 -6.303 1.00 94.88 90 ASN A C 1
ATOM 700 O O . ASN A 1 90 ? 20.566 -1.759 -6.267 1.00 94.88 90 ASN A O 1
ATOM 704 N N . ASN A 1 91 ? 18.768 -0.843 -7.238 1.00 93.19 91 ASN A N 1
ATOM 705 C CA . ASN A 1 91 ? 18.655 -1.845 -8.291 1.00 93.19 91 ASN A CA 1
ATOM 706 C C . ASN A 1 91 ? 18.295 -1.195 -9.632 1.00 93.19 91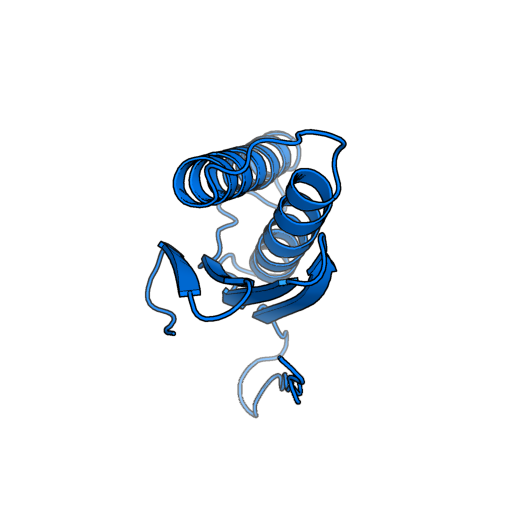 ASN A C 1
ATOM 708 O O . ASN A 1 91 ? 17.165 -0.759 -9.840 1.00 93.19 91 ASN A O 1
ATOM 712 N N . SER A 1 92 ? 19.239 -1.198 -10.575 1.00 91.12 92 SER A N 1
ATOM 713 C CA . SER A 1 92 ? 19.049 -0.608 -11.906 1.00 91.12 92 SER A CA 1
ATOM 714 C C . SER A 1 92 ? 17.915 -1.250 -12.711 1.00 91.12 92 SER A C 1
ATOM 716 O O . SER A 1 92 ? 17.325 -0.574 -13.551 1.00 91.12 92 SER A O 1
ATOM 718 N N . LEU A 1 93 ? 17.556 -2.510 -12.433 1.00 91.75 93 LEU A N 1
ATOM 719 C CA . LEU A 1 93 ? 16.407 -3.182 -13.054 1.00 91.75 93 LEU A CA 1
ATOM 720 C C . LEU A 1 93 ? 15.058 -2.618 -12.583 1.00 91.75 93 LEU A C 1
ATOM 722 O O . LEU A 1 93 ? 14.044 -2.849 -13.234 1.00 91.75 93 LEU A O 1
ATOM 726 N N . LEU A 1 94 ? 15.048 -1.892 -11.464 1.00 93.25 94 LEU A N 1
ATOM 727 C CA . LEU A 1 94 ? 13.874 -1.244 -10.877 1.00 93.25 94 LEU A CA 1
ATOM 728 C C . LEU A 1 94 ? 13.880 0.274 -11.099 1.00 93.25 94 LEU A C 1
ATOM 730 O O . LEU A 1 94 ? 13.087 0.999 -10.497 1.00 93.25 94 LEU A O 1
ATOM 734 N N . SER A 1 95 ? 14.789 0.777 -11.939 1.00 90.50 95 SER A N 1
ATOM 735 C CA . SER A 1 95 ? 14.882 2.205 -12.217 1.00 90.50 95 SER A CA 1
ATOM 736 C C . SER A 1 95 ? 13.571 2.721 -12.813 1.00 90.50 95 SER A C 1
ATOM 738 O O . SER A 1 95 ? 13.055 2.171 -13.785 1.00 90.50 95 SER A O 1
ATOM 740 N N . GLY A 1 96 ? 13.029 3.782 -12.213 1.00 89.75 96 GLY A N 1
ATOM 741 C CA . GLY A 1 96 ? 11.769 4.386 -12.644 1.00 89.75 96 GLY A CA 1
ATOM 742 C C . GLY A 1 96 ? 10.511 3.618 -12.235 1.00 89.75 96 GLY A C 1
ATOM 743 O O . GLY A 1 96 ? 9.437 3.968 -12.718 1.00 89.75 96 GLY A O 1
ATOM 744 N N . MET A 1 97 ? 10.612 2.607 -11.363 1.00 95.88 97 MET A N 1
ATOM 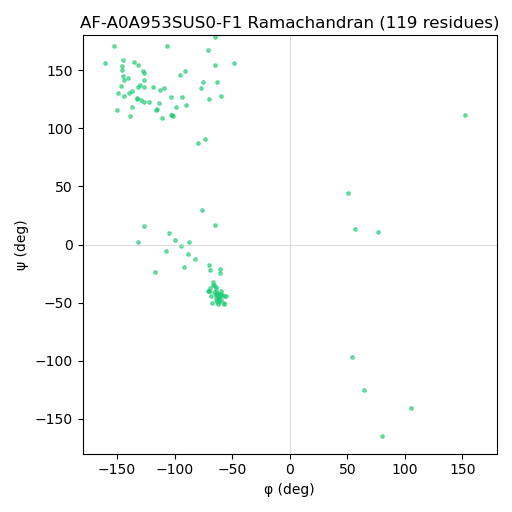745 C CA . MET A 1 97 ? 9.422 1.971 -10.802 1.00 95.88 97 MET A CA 1
ATOM 746 C C . MET A 1 97 ? 8.604 2.959 -9.964 1.00 95.88 97 MET A C 1
ATOM 748 O O . MET A 1 97 ? 9.152 3.765 -9.210 1.00 95.88 97 MET A O 1
ATOM 752 N N . ALA A 1 98 ? 7.291 2.875 -10.091 1.00 96.75 98 ALA A N 1
ATOM 753 C CA . ALA A 1 98 ? 6.311 3.703 -9.413 1.00 96.75 98 ALA A CA 1
ATOM 754 C C . ALA A 1 98 ? 4.998 2.920 -9.274 1.00 96.75 98 ALA A C 1
ATOM 756 O O . ALA A 1 98 ? 4.842 1.836 -9.824 1.00 96.75 98 ALA A O 1
ATOM 757 N N . THR A 1 99 ? 4.048 3.444 -8.512 1.00 98.31 99 THR A N 1
ATOM 758 C CA . THR A 1 99 ? 2.715 2.850 -8.363 1.00 98.31 99 THR A CA 1
ATOM 759 C C . THR A 1 99 ? 1.743 3.904 -7.845 1.00 98.31 99 THR A C 1
ATOM 761 O O . THR A 1 99 ? 2.174 4.862 -7.195 1.00 98.31 99 THR A O 1
ATOM 764 N N . THR A 1 100 ? 0.445 3.726 -8.093 1.00 98.38 100 THR A N 1
ATOM 765 C CA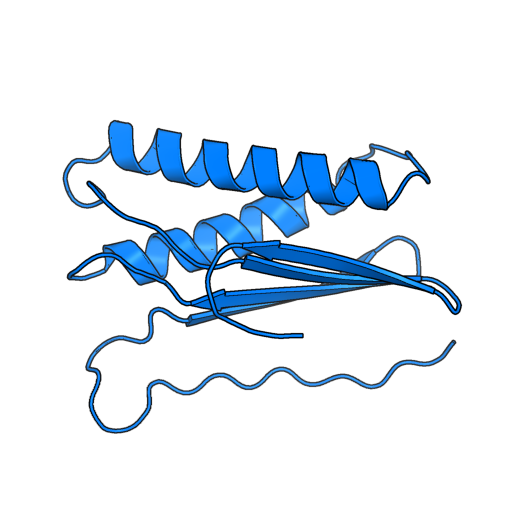 . THR A 1 100 ? -0.607 4.423 -7.332 1.00 98.38 100 THR A CA 1
ATOM 766 C C . THR A 1 100 ? -0.695 3.870 -5.909 1.00 98.38 100 THR A C 1
ATOM 768 O O . THR A 1 100 ? -0.118 2.817 -5.610 1.00 98.38 100 THR A O 1
ATOM 771 N N . ALA A 1 101 ? -1.413 4.573 -5.030 1.00 98.62 101 ALA A N 1
ATOM 772 C CA . ALA A 1 101 ? -1.752 4.087 -3.698 1.00 98.62 101 ALA A CA 1
ATOM 773 C C . ALA A 1 101 ? -3.090 4.654 -3.201 1.00 98.62 101 ALA A C 1
ATOM 775 O O . ALA A 1 101 ? -3.223 5.847 -2.916 1.00 98.62 101 ALA A O 1
ATOM 776 N N . GLU A 1 102 ? -4.057 3.766 -3.016 1.00 98.62 102 GLU A N 1
ATOM 777 C CA . GLU A 1 102 ? -5.368 4.022 -2.434 1.00 98.62 102 GLU A CA 1
ATOM 778 C C . GLU A 1 102 ? -5.400 3.317 -1.094 1.00 98.62 102 GLU A C 1
ATOM 780 O O . GLU A 1 102 ? -5.434 2.091 -1.033 1.00 98.62 102 GLU A O 1
ATOM 785 N N . VAL A 1 103 ? -5.369 4.088 -0.014 1.00 98.56 103 VAL A N 1
ATOM 786 C CA . VAL A 1 103 ? -5.337 3.557 1.348 1.00 98.56 103 VAL A CA 1
ATOM 787 C C . VAL A 1 103 ? -6.641 3.925 2.017 1.00 98.56 103 VAL A C 1
ATOM 789 O O . VAL A 1 103 ? -6.944 5.106 2.127 1.00 98.56 103 VAL A O 1
ATOM 792 N N . LEU A 1 104 ? -7.388 2.935 2.491 1.00 98.38 104 LEU A N 1
ATOM 793 C CA . LEU A 1 104 ? -8.626 3.108 3.239 1.00 98.38 104 LEU A CA 1
ATOM 794 C C . LEU A 1 104 ? -8.487 2.432 4.600 1.00 98.38 104 LEU A C 1
ATOM 796 O O . LEU A 1 104 ? -8.263 1.229 4.677 1.00 98.38 104 LEU A O 1
ATOM 800 N N . PHE A 1 105 ? -8.681 3.188 5.673 1.00 97.25 105 PHE A N 1
ATOM 801 C CA . PHE A 1 105 ? -8.788 2.662 7.024 1.00 97.25 105 PHE A CA 1
ATOM 802 C C . PHE A 1 105 ? -10.183 2.945 7.585 1.00 97.25 105 PHE A C 1
ATOM 804 O O . PHE A 1 105 ? -10.584 4.097 7.760 1.00 97.25 105 PHE A O 1
ATOM 811 N N . LEU A 1 106 ? -10.935 1.879 7.856 1.00 96.56 106 LEU A N 1
ATOM 812 C CA . LEU A 1 106 ? -12.258 1.932 8.469 1.00 96.56 106 LEU A CA 1
ATOM 813 C C . LEU A 1 106 ? -12.136 1.634 9.960 1.00 96.56 106 LEU A C 1
ATOM 815 O O . LEU A 1 106 ? -11.764 0.523 10.340 1.00 96.56 106 LEU A O 1
ATOM 819 N N . LYS A 1 107 ? -12.512 2.593 10.804 1.00 93.94 107 LYS A N 1
ATOM 820 C CA . LYS A 1 107 ? -12.527 2.442 12.262 1.00 93.94 107 LYS A CA 1
ATOM 821 C C . LYS A 1 107 ? -13.849 2.961 12.808 1.00 93.94 107 LYS A C 1
ATOM 823 O O . LYS A 1 107 ? -14.232 4.099 12.554 1.00 93.94 107 LYS A O 1
ATOM 828 N N . ASP A 1 108 ? -14.545 2.108 13.555 1.00 91.31 108 ASP A N 1
ATOM 829 C CA . ASP A 1 108 ? -15.868 2.376 14.126 1.00 91.31 108 ASP A CA 1
ATOM 830 C C . ASP A 1 108 ? -16.909 2.823 13.086 1.00 91.31 108 ASP A C 1
ATOM 832 O O . ASP A 1 108 ? -17.505 1.968 12.436 1.00 91.31 108 ASP A O 1
ATOM 836 N N . TYR A 1 109 ? -17.130 4.129 12.925 1.00 92.62 109 TYR A N 1
ATOM 837 C CA . TYR A 1 109 ? -18.046 4.718 11.936 1.00 92.62 109 TYR A CA 1
ATOM 838 C C . TYR A 1 109 ? -17.362 5.772 11.054 1.00 92.62 109 TYR A C 1
ATOM 840 O O . TYR A 1 109 ? -18.036 6.559 10.390 1.00 92.62 109 TYR A O 1
ATOM 848 N N . THR A 1 110 ? -16.029 5.785 11.043 1.00 95.31 110 THR A N 1
ATOM 849 C CA . THR A 1 110 ? -15.220 6.761 10.316 1.00 95.31 110 THR A CA 1
ATOM 850 C C . THR A 1 110 ? -14.356 6.059 9.276 1.00 95.31 110 THR A C 1
ATOM 852 O O . THR A 1 110 ? -13.727 5.034 9.550 1.00 95.31 110 THR A O 1
ATOM 855 N N . ALA A 1 111 ? -14.323 6.633 8.077 1.00 97.00 111 ALA A N 1
ATOM 856 C CA . ALA A 1 111 ? -13.399 6.262 7.019 1.00 97.00 111 ALA A CA 1
ATOM 857 C C . ALA A 1 111 ? -12.286 7.309 6.935 1.00 97.00 111 ALA A C 1
ATOM 859 O O . ALA A 1 111 ? -12.561 8.501 6.796 1.00 97.00 111 ALA A O 1
ATOM 860 N N . TYR A 1 112 ? -11.042 6.852 6.998 1.00 97.56 112 TYR A N 1
ATOM 861 C CA . TYR A 1 112 ? -9.848 7.655 6.769 1.00 97.56 112 TYR A CA 1
ATOM 862 C C . TYR A 1 112 ? -9.193 7.151 5.495 1.00 97.56 112 TYR A C 1
ATOM 864 O O . TYR A 1 112 ? -9.043 5.939 5.336 1.00 97.56 112 TYR A O 1
ATOM 872 N N . TRP A 1 113 ? -8.802 8.041 4.588 1.00 98.25 113 TRP A N 1
ATOM 873 C CA . TRP A 1 113 ? -8.155 7.602 3.361 1.00 98.25 113 TRP A CA 1
ATOM 874 C C . TRP A 1 113 ? -7.069 8.545 2.868 1.00 98.25 113 TRP A C 1
ATOM 876 O O . TRP A 1 113 ? -7.043 9.730 3.198 1.00 98.25 113 TRP A O 1
ATOM 886 N N . ALA A 1 114 ? -6.185 7.991 2.047 1.00 98.12 114 ALA A N 1
ATOM 887 C CA . ALA A 1 114 ? -5.255 8.734 1.215 1.00 98.12 114 ALA A CA 1
ATOM 888 C C . ALA A 1 114 ? -5.299 8.195 -0.212 1.00 98.12 114 ALA A C 1
ATOM 890 O O . ALA A 1 114 ? -5.652 7.038 -0.449 1.00 98.12 114 ALA A O 1
ATOM 891 N N . HIS A 1 115 ? -4.936 9.064 -1.146 1.00 97.56 115 HIS A N 1
ATOM 892 C CA . HIS A 1 115 ? -4.937 8.772 -2.565 1.00 97.56 115 HIS A CA 1
ATOM 893 C C . HIS A 1 115 ? -3.689 9.376 -3.211 1.00 97.56 115 HIS A C 1
ATOM 895 O O . HIS A 1 115 ? -3.371 10.547 -2.979 1.00 97.56 115 HIS A O 1
ATOM 901 N N . VAL A 1 116 ? -2.981 8.569 -3.996 1.00 98.25 116 VAL A N 1
ATOM 902 C CA . VAL A 1 116 ? -1.800 8.964 -4.768 1.00 98.25 116 VAL A CA 1
ATOM 903 C C . VAL A 1 116 ? -1.915 8.342 -6.154 1.00 98.25 116 VAL A C 1
ATOM 905 O O . VAL A 1 116 ? -1.899 7.123 -6.272 1.00 98.25 116 VAL A O 1
ATOM 908 N N . GLY A 1 117 ? -1.980 9.165 -7.199 1.00 97.38 117 GLY A N 1
ATOM 909 C CA . GLY A 1 117 ? -2.142 8.695 -8.577 1.00 97.38 117 GLY A CA 1
ATOM 910 C C . GLY A 1 117 ? -3.560 8.924 -9.090 1.00 97.38 117 GLY A C 1
ATOM 911 O O . GLY A 1 117 ? -4.121 9.990 -8.852 1.00 97.38 117 GLY A O 1
ATOM 912 N N . ASP A 1 118 ? -4.095 7.967 -9.845 1.00 97.31 118 ASP A N 1
ATOM 913 C CA . ASP A 1 118 ? -5.366 8.081 -10.575 1.00 97.31 118 ASP A CA 1
ATOM 914 C C . ASP A 1 118 ? -6.332 6.892 -10.392 1.00 97.31 118 ASP A C 1
ATOM 916 O O . ASP A 1 118 ? -7.440 6.901 -10.949 1.00 97.31 118 ASP A O 1
ATOM 920 N N . SER A 1 119 ? -5.962 5.910 -9.564 1.00 97.25 119 SER A N 1
ATOM 921 C CA . SER A 1 119 ? -6.868 4.888 -9.016 1.00 97.25 119 SER A CA 1
ATOM 922 C C . SER A 1 119 ? -7.932 5.520 -8.084 1.00 97.25 119 SER A C 1
ATOM 924 O O . SER A 1 119 ? -8.037 6.741 -7.996 1.00 97.25 119 SER A O 1
ATOM 926 N N . ARG A 1 120 ? -8.875 4.767 -7.491 1.00 96.94 120 ARG A N 1
ATOM 927 C CA . ARG A 1 120 ? -10.068 5.380 -6.843 1.00 96.94 120 ARG A CA 1
ATOM 928 C C . ARG A 1 120 ? -10.561 4.640 -5.599 1.00 96.94 120 ARG A C 1
ATOM 930 O O . ARG A 1 120 ? -10.394 3.428 -5.498 1.00 96.94 120 ARG A O 1
ATOM 937 N N . ILE A 1 121 ? -11.223 5.390 -4.709 1.00 92.06 121 ILE A N 1
ATOM 938 C CA . ILE A 1 121 ? -11.978 4.931 -3.525 1.00 92.06 121 ILE A CA 1
ATOM 939 C C . ILE A 1 121 ? -13.446 5.323 -3.693 1.00 92.06 121 ILE A C 1
ATOM 941 O O . ILE A 1 121 ? -13.690 6.470 -4.137 1.00 92.06 121 ILE A O 1
#

Secondary structure (DSSP, 8-state):
-----------TTT-SS--EEEEEEEETTEEEEEEEEEESTTTHHHHHHHHHHHHHHHHHHSS-----HHHHHHHHHHHHHHHHHHHHHH-GGGTT-EE-EEEEEEETTEEEEEEESS---

pLDDT: mean 93.82, std 6.6, range [65.56, 98.69]

Sequence (121 aa):
MKLTYRQFNHIGLRRLNNEDAAGIVEIDRGLLSIVCDGLGGSQAGEIASKTVVESIIEYFSSENDTHDYIEKIRS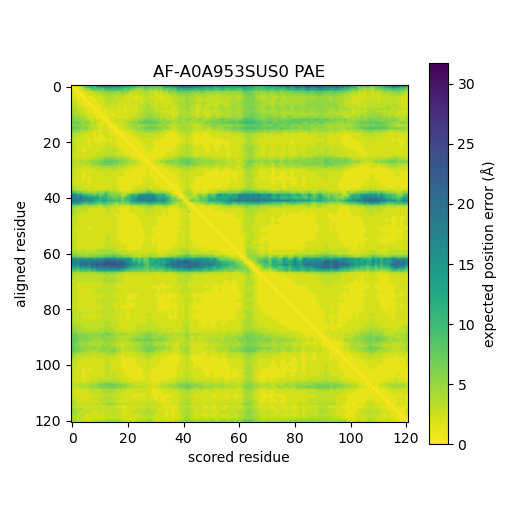AVTYANKSVFDRALNNSLLSGMATTAEVLFLKDYTAYWAHVGDSRI

Radius of gyration: 14.61 Å; Cα contacts (8 Å, |Δi|>4): 228; chains: 1; bounding box: 39×22×42 Å